Protein AF-W2CGZ2-F1 (afdb_monomer_lite)

Organism: NCBI:txid1410950

InterPro domains:
  IPR002649 tRNA (guanine-N1-)-methyltransferase TrmD [PTHR46417] (1-80)
  IPR016009 tRNA methyltransferase TRMD/TRM10-type domain [PF01746] (1-73)
  IPR029026 tRNA (guanine-N1-)-methyltransferase, N-terminal [G3DSA:3.40.1280.10] (1-79)
  IPR029028 Alpha/beta knot methyltransferases [SSF75217] (1-76)

Secondary structure (DSSP, 8-state):
-EES-THHHHHHHTSHHHHHHHHTTS-----EEGGGS---TT---EEPPTTS-SS-EE-HHHHHHHHHHHHHHS--S---

Radius of gyration: 15.6 Å; chains: 1; bounding box: 38×23×38 Å

pLDDT: mean 96.55, std 1.68, range [89.25, 98.5]

Sequence (80 aa):
IITVVPEMLDGFLNTSILARAQKKGLVEIHVHNLRDYTTDKHRRVDDYPYGGFAGMVMQCQPIDDCIAALKAERNYDEII

Structure (mmCIF, N/CA/C/O backbone):
data_AF-W2CGZ2-F1
#
_entry.id   AF-W2CGZ2-F1
#
loop_
_atom_site.group_PDB
_atom_site.id
_atom_site.type_symbol
_atom_site.label_atom_id
_atom_site.label_alt_id
_atom_site.label_comp_id
_atom_site.label_asym_id
_atom_site.label_entity_id
_atom_site.label_seq_id
_atom_site.pdbx_PDB_ins_code
_atom_site.Cartn_x
_atom_site.Cartn_y
_atom_site.Cartn_z
_atom_site.o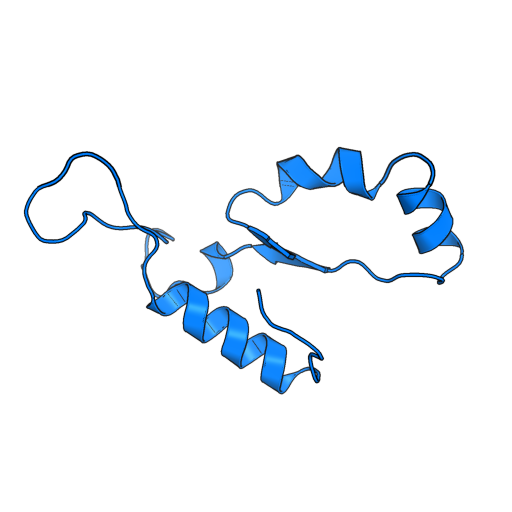ccupancy
_atom_site.B_iso_or_equiv
_atom_site.auth_seq_id
_atom_site.auth_comp_id
_atom_site.auth_asym_id
_atom_site.auth_atom_id
_atom_site.pdbx_PDB_model_num
ATOM 1 N N . ILE A 1 1 ? -5.688 0.114 3.520 1.00 96.38 1 ILE A N 1
ATOM 2 C CA . ILE A 1 1 ? -4.375 0.804 3.575 1.00 96.38 1 ILE A CA 1
ATOM 3 C C . ILE A 1 1 ? -3.363 -0.065 2.851 1.00 96.38 1 ILE A C 1
ATOM 5 O O . ILE A 1 1 ? -3.252 -1.231 3.206 1.00 96.38 1 ILE A O 1
ATOM 9 N N . ILE A 1 2 ? -2.660 0.467 1.853 1.00 97.50 2 ILE A N 1
ATOM 10 C CA . ILE A 1 2 ? -1.578 -0.241 1.154 1.00 97.50 2 ILE A CA 1
ATOM 11 C C . ILE A 1 2 ? -0.248 0.300 1.687 1.00 97.50 2 ILE A C 1
ATOM 13 O O . ILE A 1 2 ? -0.066 1.511 1.774 1.00 97.50 2 ILE A O 1
ATOM 17 N N . THR A 1 3 ? 0.665 -0.578 2.097 1.00 97.38 3 THR A N 1
ATOM 18 C CA . THR A 1 3 ? 1.976 -0.192 2.644 1.00 97.38 3 THR A CA 1
ATOM 19 C C . THR A 1 3 ? 3.024 -1.264 2.369 1.00 97.38 3 THR A C 1
ATOM 21 O O . THR A 1 3 ? 2.696 -2.425 2.142 1.00 97.38 3 THR A O 1
ATOM 24 N N . VAL A 1 4 ? 4.300 -0.886 2.415 1.00 97.31 4 VAL A N 1
ATOM 25 C CA . VAL A 1 4 ? 5.436 -1.819 2.335 1.00 97.31 4 VAL A CA 1
ATOM 26 C C . VAL A 1 4 ? 5.947 -2.258 3.714 1.00 97.31 4 VAL A C 1
ATOM 28 O O . VAL A 1 4 ? 6.800 -3.145 3.779 1.00 97.31 4 VAL A O 1
ATOM 31 N N . VAL A 1 5 ? 5.437 -1.645 4.795 1.00 95.94 5 VAL A N 1
ATOM 32 C CA . VAL A 1 5 ? 5.765 -1.964 6.199 1.00 95.94 5 VAL A CA 1
ATOM 33 C C . VAL A 1 5 ? 4.485 -2.007 7.055 1.00 95.94 5 VAL A C 1
ATOM 35 O O . VAL A 1 5 ? 4.160 -1.030 7.738 1.00 95.94 5 VAL A O 1
ATOM 38 N N . PRO A 1 6 ? 3.701 -3.098 6.999 1.00 96.06 6 PRO A N 1
ATOM 39 C CA . PRO A 1 6 ? 2.462 -3.234 7.772 1.00 96.06 6 PRO A CA 1
ATOM 40 C C . PRO A 1 6 ? 2.653 -3.090 9.287 1.00 96.06 6 PRO A C 1
ATOM 42 O O . PRO A 1 6 ? 1.819 -2.496 9.968 1.00 96.06 6 PRO A O 1
ATOM 45 N N . GLU A 1 7 ? 3.771 -3.586 9.813 1.00 95.75 7 GLU A N 1
ATOM 46 C CA . GLU A 1 7 ? 4.054 -3.679 11.247 1.00 95.75 7 GLU A CA 1
ATOM 47 C C . GLU A 1 7 ? 4.155 -2.299 11.908 1.00 95.75 7 GLU A C 1
ATOM 49 O O . GLU A 1 7 ? 3.848 -2.148 13.089 1.00 95.75 7 GLU A O 1
ATOM 54 N N . MET A 1 8 ? 4.521 -1.264 11.144 1.00 95.69 8 MET A N 1
ATOM 55 C CA . MET A 1 8 ? 4.558 0.113 11.645 1.00 95.69 8 MET A CA 1
ATOM 56 C C . MET A 1 8 ? 3.174 0.657 12.010 1.00 95.69 8 MET A C 1
ATOM 58 O O . MET A 1 8 ? 3.081 1.588 12.808 1.00 95.69 8 MET A O 1
ATOM 62 N N . LEU A 1 9 ? 2.103 0.106 11.434 1.00 95.94 9 LEU A N 1
ATOM 63 C CA . LEU A 1 9 ? 0.737 0.577 11.656 1.00 95.94 9 LEU A CA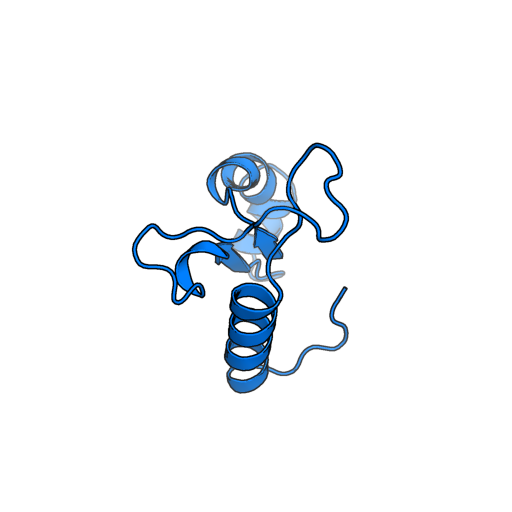 1
ATOM 64 C C . LEU A 1 9 ? 0.041 -0.145 12.811 1.00 95.94 9 LEU A C 1
ATOM 66 O O . LEU A 1 9 ? -0.906 0.402 13.372 1.00 95.94 9 LEU A O 1
ATOM 70 N N . ASP A 1 10 ? 0.517 -1.330 13.197 1.00 92.81 10 ASP A N 1
ATOM 71 C CA . ASP A 1 10 ? -0.151 -2.203 14.166 1.00 92.81 10 ASP A CA 1
ATOM 72 C C . ASP A 1 10 ? -0.438 -1.484 15.494 1.00 92.81 10 ASP A C 1
ATOM 74 O O . ASP A 1 10 ? -1.584 -1.396 15.941 1.00 92.81 10 ASP A O 1
ATOM 78 N N . GLY A 1 11 ? 0.582 -0.839 16.068 1.00 94.00 11 GLY A N 1
ATOM 79 C CA . GLY A 1 11 ? 0.441 -0.090 17.318 1.00 94.00 11 GLY A CA 1
ATOM 80 C C . GLY A 1 11 ? -0.558 1.070 17.230 1.00 94.00 11 GLY A C 1
ATOM 81 O O . GLY A 1 11 ? -1.332 1.287 18.164 1.00 94.00 11 GLY A O 1
ATOM 82 N N . PHE A 1 12 ? -0.588 1.800 16.111 1.00 94.38 12 PHE A N 1
ATOM 83 C CA . PHE A 1 12 ? -1.515 2.921 15.926 1.00 94.38 12 PHE A CA 1
ATOM 84 C C . PHE A 1 12 ? -2.958 2.439 15.770 1.00 94.38 12 PHE A C 1
ATOM 86 O O . PHE A 1 12 ? -3.855 2.964 16.432 1.00 94.38 12 PHE A O 1
ATOM 93 N N . LEU A 1 13 ? -3.180 1.424 14.934 1.00 96.75 13 LEU A N 1
ATOM 94 C CA . LEU A 1 13 ? -4.513 0.898 14.636 1.00 96.75 13 LEU A CA 1
ATOM 95 C C . LEU A 1 13 ? -5.131 0.177 15.841 1.00 96.75 13 LEU A C 1
ATOM 97 O O . LEU A 1 13 ? -6.342 0.250 16.060 1.00 96.75 13 LEU A O 1
ATOM 101 N N . ASN A 1 14 ? -4.299 -0.449 16.674 1.00 95.75 14 ASN A N 1
ATOM 102 C CA . ASN A 1 14 ? -4.739 -1.265 17.802 1.00 95.75 14 ASN A CA 1
ATOM 103 C C . ASN A 1 14 ? -4.658 -0.567 19.166 1.00 95.75 14 ASN A C 1
ATOM 105 O O . ASN A 1 14 ? -4.787 -1.220 20.204 1.00 95.75 14 ASN A O 1
ATOM 109 N N . THR A 1 15 ? -4.586 0.771 19.189 1.00 97.38 15 THR A N 1
ATOM 110 C CA . THR A 1 15 ? -4.579 1.562 20.432 1.00 97.38 15 THR A CA 1
ATOM 111 C C . THR A 1 15 ? -5.758 2.540 20.543 1.00 97.38 15 THR A C 1
ATOM 113 O O . THR A 1 15 ? -6.297 3.049 19.561 1.00 97.38 15 THR A O 1
ATOM 116 N N . SER A 1 16 ? -6.167 2.831 21.785 1.00 97.31 16 SER A N 1
ATOM 117 C CA . SER A 1 16 ? -7.120 3.892 22.150 1.00 97.31 16 SER A CA 1
ATOM 118 C C . SER A 1 16 ? -8.445 3.858 21.361 1.00 97.31 16 SER A C 1
ATOM 120 O O . SER A 1 16 ? -9.193 2.883 21.451 1.00 97.31 16 SER A O 1
ATOM 122 N N . ILE A 1 17 ? -8.792 4.943 20.659 1.00 97.50 17 ILE A N 1
ATOM 123 C CA . ILE A 1 17 ? -10.081 5.134 19.987 1.00 97.50 17 ILE A CA 1
ATOM 124 C C . ILE A 1 17 ? -10.261 4.118 18.856 1.00 97.50 17 ILE A C 1
ATOM 126 O O . ILE A 1 17 ? -11.329 3.512 18.779 1.00 97.50 17 ILE A O 1
ATOM 130 N N . LEU A 1 18 ? -9.225 3.881 18.044 1.00 97.25 18 LEU A N 1
ATOM 131 C CA . LEU A 1 18 ? -9.289 2.948 16.914 1.00 97.25 18 LEU A CA 1
ATOM 132 C C . LEU A 1 18 ? -9.535 1.516 17.397 1.00 97.25 18 LEU A C 1
ATOM 134 O O . LEU A 1 18 ? -10.480 0.869 16.947 1.00 97.25 18 LEU A O 1
ATOM 138 N N . ALA A 1 19 ? -8.801 1.064 18.417 1.00 97.00 19 ALA A N 1
ATOM 139 C CA . ALA A 1 19 ? -9.028 -0.246 19.028 1.00 97.00 19 ALA A CA 1
ATOM 140 C C . ALA A 1 19 ? -10.455 -0.417 19.564 1.00 97.00 19 ALA A C 1
ATOM 142 O O . ALA A 1 19 ? -11.072 -1.469 19.395 1.00 97.00 19 ALA A O 1
ATOM 143 N N . ARG A 1 20 ? -11.000 0.610 20.230 1.00 98.00 20 ARG A N 1
ATOM 144 C CA . ARG A 1 20 ? -12.375 0.562 20.750 1.00 98.00 20 ARG A CA 1
ATOM 145 C C . ARG A 1 20 ? -13.412 0.548 19.629 1.00 98.00 20 ARG A C 1
ATOM 147 O O . ARG A 1 20 ? -14.416 -0.138 19.781 1.00 98.00 20 ARG A O 1
ATOM 154 N N . ALA A 1 21 ? -13.193 1.290 18.546 1.00 98.25 21 ALA A N 1
ATOM 155 C CA . ALA A 1 21 ? -14.099 1.323 17.402 1.00 98.25 21 ALA A CA 1
ATOM 156 C C . ALA A 1 21 ? -14.141 -0.033 16.682 1.00 98.25 21 ALA A C 1
ATOM 158 O O . ALA A 1 21 ? -15.232 -0.556 16.457 1.00 98.25 21 ALA A O 1
ATOM 159 N N . GLN A 1 22 ? -12.975 -0.642 16.439 1.00 97.50 22 GLN A N 1
ATOM 160 C CA . GLN A 1 22 ? -12.867 -1.988 15.865 1.00 97.50 22 GLN A CA 1
ATOM 161 C C . GLN A 1 22 ? -13.547 -3.039 16.758 1.00 97.50 22 GLN A C 1
ATOM 163 O O . GLN A 1 22 ? -14.393 -3.792 16.290 1.00 97.50 22 GLN A O 1
ATOM 168 N N . LYS A 1 23 ? -13.282 -3.037 18.078 1.00 97.06 23 LYS A N 1
ATOM 169 C CA . LYS A 1 23 ? -13.930 -3.960 19.039 1.00 97.06 23 LYS A CA 1
ATOM 170 C C . LYS A 1 23 ? -15.453 -3.827 19.092 1.00 97.06 23 LYS A C 1
ATOM 172 O O . LYS A 1 23 ? -16.136 -4.784 19.438 1.00 97.06 23 LYS A O 1
ATOM 177 N N . LYS A 1 24 ? -15.979 -2.637 18.799 1.00 98.19 24 LYS A N 1
ATOM 178 C CA . LYS A 1 24 ? -17.421 -2.371 18.723 1.00 98.19 24 LYS A CA 1
ATOM 179 C C . LYS A 1 24 ? -18.014 -2.654 17.336 1.00 98.19 24 LYS A C 1
ATOM 181 O O . LYS A 1 24 ? -19.208 -2.445 17.167 1.00 98.19 24 LYS A O 1
ATOM 186 N N . GLY A 1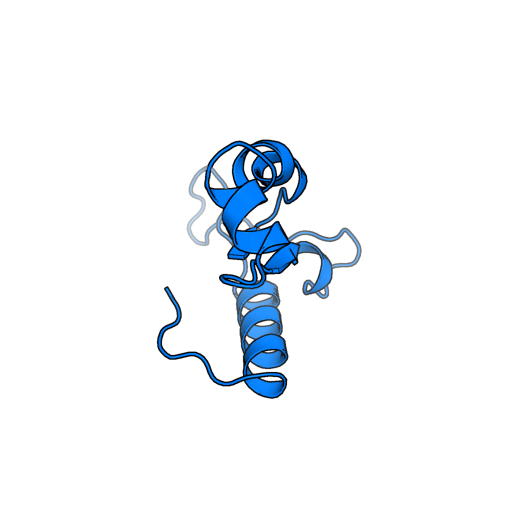 25 ? -17.208 -3.081 16.360 1.00 97.62 25 GLY A N 1
ATOM 187 C CA . GLY A 1 25 ? -17.651 -3.321 14.985 1.00 97.62 25 GLY A CA 1
ATOM 188 C C . GLY A 1 25 ? -18.080 -2.055 14.239 1.00 97.62 25 GLY A C 1
ATOM 189 O O . GLY A 1 25 ? -18.848 -2.142 13.291 1.00 97.62 25 GLY A O 1
ATOM 190 N N . LEU A 1 26 ? -17.631 -0.873 14.681 1.00 98.12 26 LEU A N 1
ATOM 191 C CA . LEU A 1 26 ? -18.001 0.409 14.063 1.00 98.12 26 LEU A CA 1
ATOM 192 C C . LEU A 1 26 ? -17.138 0.751 12.845 1.00 98.12 26 LEU A C 1
ATOM 194 O O . LEU A 1 26 ? -17.505 1.611 12.053 1.00 98.12 26 LEU A O 1
ATOM 198 N N . VAL A 1 27 ? -15.968 0.125 12.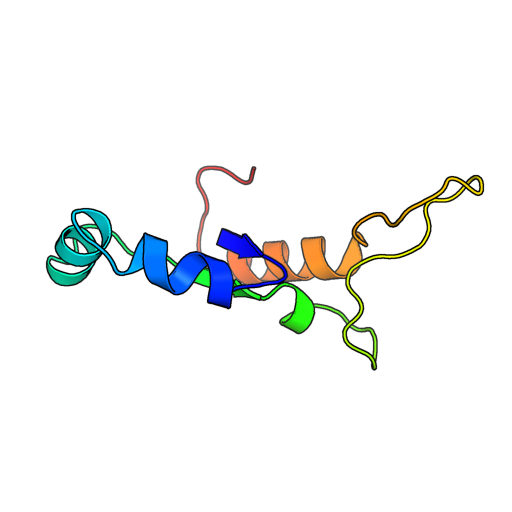739 1.00 96.75 27 VAL A N 1
ATOM 199 C CA . VAL A 1 27 ? -15.029 0.310 11.637 1.00 96.75 27 VAL A CA 1
ATOM 200 C C . VAL A 1 27 ? -14.267 -0.986 11.411 1.00 96.75 27 VAL A C 1
ATOM 202 O O . VAL A 1 27 ? -13.971 -1.710 12.364 1.00 96.75 27 VAL A O 1
ATOM 205 N N . GLU A 1 28 ? -13.917 -1.237 10.157 1.00 95.06 28 GLU A N 1
ATOM 206 C CA . GLU A 1 28 ? -13.019 -2.305 9.747 1.00 95.06 28 GLU A CA 1
ATOM 207 C C . GLU A 1 28 ? -11.819 -1.680 9.032 1.00 95.06 28 GLU A C 1
ATOM 209 O O . GLU A 1 28 ? -11.984 -0.861 8.126 1.00 95.06 28 GLU A O 1
ATOM 214 N N . ILE A 1 29 ? -10.606 -2.018 9.469 1.00 95.62 29 ILE A N 1
ATOM 215 C CA . ILE A 1 29 ? -9.374 -1.458 8.912 1.00 95.62 29 ILE A CA 1
ATOM 216 C C . ILE A 1 29 ? -8.553 -2.597 8.327 1.00 95.62 29 ILE A C 1
ATOM 218 O O . ILE A 1 29 ? -8.067 -3.463 9.047 1.00 95.62 29 ILE A O 1
ATOM 222 N N . HIS A 1 30 ? -8.367 -2.561 7.010 1.00 95.56 30 HIS A N 1
ATOM 223 C CA . HIS A 1 30 ? -7.563 -3.540 6.286 1.00 95.56 30 HIS A CA 1
ATOM 224 C C . HIS A 1 30 ? -6.197 -2.959 5.936 1.00 95.56 30 HIS A C 1
ATOM 226 O O . HIS A 1 30 ? -6.110 -1.873 5.348 1.00 95.56 30 HIS A O 1
ATOM 232 N N . VAL A 1 31 ? -5.132 -3.683 6.276 1.00 97.06 31 VAL A N 1
ATOM 233 C CA . VAL A 1 31 ? -3.754 -3.344 5.904 1.00 97.06 31 VAL A CA 1
ATOM 234 C C . VAL A 1 31 ? -3.250 -4.391 4.920 1.00 97.06 31 VAL A C 1
ATOM 236 O O . VAL A 1 31 ? -3.256 -5.581 5.215 1.00 97.06 31 VAL A O 1
ATOM 239 N N . HIS A 1 32 ? -2.814 -3.938 3.750 1.00 97.12 32 HIS A N 1
ATOM 240 C CA . HIS A 1 32 ? -2.330 -4.775 2.661 1.00 97.12 32 HIS A CA 1
ATOM 241 C C . HIS A 1 32 ? -0.837 -4.523 2.468 1.00 97.12 32 HIS A C 1
ATOM 243 O O . HIS A 1 32 ? -0.418 -3.377 2.272 1.00 97.12 32 HIS A O 1
ATOM 249 N N . ASN A 1 33 ? -0.039 -5.589 2.528 1.00 97.88 33 ASN A N 1
ATOM 250 C CA . ASN A 1 33 ? 1.383 -5.511 2.232 1.00 97.88 33 ASN A CA 1
ATOM 251 C C . ASN A 1 33 ? 1.584 -5.518 0.715 1.00 97.88 33 ASN A C 1
ATOM 253 O O . ASN A 1 33 ? 1.310 -6.512 0.048 1.00 97.88 33 ASN A O 1
ATOM 257 N N . LEU A 1 34 ? 2.103 -4.426 0.162 1.00 98.12 34 LEU A N 1
ATOM 258 C CA . LEU A 1 34 ? 2.317 -4.294 -1.279 1.00 98.12 34 LEU A CA 1
ATOM 259 C C . LEU A 1 34 ? 3.295 -5.348 -1.832 1.00 98.12 34 LEU A C 1
ATOM 261 O O . LEU A 1 34 ? 3.223 -5.719 -3.000 1.00 98.12 34 LEU A O 1
ATOM 265 N N . ARG A 1 35 ? 4.180 -5.884 -0.980 1.00 97.81 35 ARG A N 1
ATOM 266 C CA . ARG A 1 35 ? 5.125 -6.956 -1.339 1.00 97.81 35 ARG A CA 1
ATOM 267 C C . ARG A 1 35 ? 4.451 -8.291 -1.661 1.00 97.81 35 ARG A C 1
ATOM 269 O O . ARG A 1 35 ? 5.115 -9.177 -2.192 1.00 97.81 35 ARG A O 1
ATOM 276 N N . ASP A 1 36 ? 3.170 -8.450 -1.340 1.00 97.81 36 ASP A N 1
ATOM 277 C CA . ASP A 1 36 ? 2.401 -9.641 -1.704 1.00 97.81 36 ASP A CA 1
ATOM 278 C C . ASP A 1 36 ? 1.884 -9.590 -3.151 1.00 97.81 36 ASP A C 1
ATOM 280 O O . ASP A 1 36 ? 1.497 -10.624 -3.686 1.00 97.81 36 ASP A O 1
ATOM 284 N N . TYR A 1 37 ? 1.944 -8.421 -3.800 1.00 98.06 37 TYR A N 1
ATOM 285 C CA . TYR A 1 37 ? 1.394 -8.179 -5.140 1.00 98.06 37 TYR A CA 1
ATOM 286 C C . TYR A 1 37 ? 2.465 -7.983 -6.218 1.00 98.06 37 TYR A C 1
ATOM 288 O O . TYR A 1 37 ?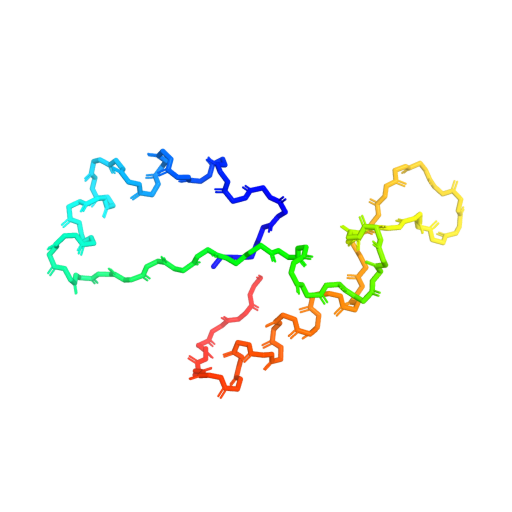 2.139 -7.736 -7.372 1.00 98.06 37 TYR A O 1
ATOM 296 N N . THR A 1 38 ? 3.750 -8.075 -5.878 1.00 97.81 38 THR A N 1
ATOM 297 C CA . THR A 1 38 ? 4.825 -7.978 -6.875 1.00 97.81 38 THR A CA 1
ATOM 298 C C . THR A 1 38 ? 5.100 -9.322 -7.536 1.00 97.81 38 THR A C 1
ATOM 300 O O . THR A 1 38 ? 5.154 -10.357 -6.870 1.00 97.81 38 THR A O 1
ATOM 303 N N . THR A 1 39 ? 5.336 -9.307 -8.848 1.00 96.94 39 THR A N 1
ATOM 304 C CA . THR A 1 39 ? 5.811 -10.489 -9.584 1.00 96.94 39 THR A CA 1
ATOM 305 C C . THR A 1 39 ? 7.325 -10.697 -9.473 1.00 96.94 39 THR A C 1
ATOM 307 O O . THR A 1 39 ? 7.855 -11.693 -9.969 1.00 96.94 39 THR A O 1
ATOM 310 N N . ASP A 1 40 ? 8.052 -9.765 -8.850 1.00 96.88 40 ASP A N 1
ATOM 311 C CA . ASP A 1 40 ? 9.495 -9.879 -8.661 1.00 96.88 40 ASP A CA 1
ATOM 312 C C . ASP A 1 40 ? 9.842 -10.982 -7.647 1.00 96.88 40 ASP A C 1
ATOM 314 O O . ASP A 1 40 ? 9.374 -11.000 -6.506 1.00 96.88 40 ASP A O 1
ATOM 318 N N . LYS A 1 41 ? 10.748 -11.884 -8.040 1.00 95.81 41 LYS A N 1
ATOM 319 C CA . LYS A 1 41 ? 11.163 -13.039 -7.223 1.00 95.81 41 LYS A CA 1
ATOM 320 C C . LYS A 1 41 ? 11.808 -12.664 -5.883 1.00 95.81 41 LYS A C 1
ATOM 322 O O . LYS A 1 41 ? 11.877 -13.498 -4.984 1.00 95.81 41 LYS A O 1
ATOM 327 N N . HIS A 1 42 ? 12.319 -11.441 -5.752 1.00 96.00 42 HIS A N 1
ATOM 328 C CA . HIS A 1 42 ? 12.919 -10.912 -4.528 1.00 96.00 42 HIS A CA 1
ATOM 329 C C . HIS A 1 42 ? 11.966 -9.991 -3.757 1.00 96.00 42 HIS A C 1
ATOM 331 O O . HIS A 1 42 ? 12.382 -9.361 -2.784 1.00 96.00 42 HIS A O 1
ATOM 337 N N . ARG A 1 43 ? 10.692 -9.925 -4.161 1.00 95.88 43 ARG A N 1
ATOM 338 C CA . ARG A 1 43 ? 9.647 -9.094 -3.558 1.00 95.88 43 ARG A CA 1
ATOM 339 C C . ARG A 1 43 ? 9.991 -7.600 -3.547 1.00 95.88 43 ARG A C 1
ATOM 341 O O . ARG A 1 43 ? 9.698 -6.891 -2.573 1.00 95.88 43 ARG A O 1
ATOM 348 N N . ARG A 1 44 ? 10.645 -7.129 -4.614 1.00 97.25 44 ARG A N 1
ATOM 349 C CA . ARG A 1 44 ? 10.877 -5.699 -4.862 1.00 97.25 44 ARG A CA 1
ATOM 350 C C . ARG A 1 44 ? 9.590 -5.028 -5.325 1.00 97.25 44 ARG A C 1
ATOM 352 O O . ARG A 1 44 ? 8.796 -5.627 -6.040 1.00 97.25 44 ARG A O 1
ATOM 359 N N . VAL A 1 45 ? 9.386 -3.799 -4.873 1.00 98.00 45 VAL A N 1
ATOM 360 C CA . VAL A 1 45 ? 8.178 -2.999 -5.149 1.00 98.00 45 VAL A CA 1
ATOM 361 C C . VAL A 1 45 ? 8.524 -1.610 -5.682 1.00 98.00 45 VAL A C 1
ATOM 363 O O . VAL A 1 45 ? 7.641 -0.818 -5.988 1.00 98.00 45 VAL A O 1
ATOM 366 N N . ASP A 1 46 ? 9.813 -1.320 -5.785 1.00 97.38 46 ASP A N 1
ATOM 367 C CA . ASP A 1 46 ? 10.413 -0.074 -6.211 1.00 97.38 46 ASP A CA 1
ATOM 368 C C . ASP A 1 46 ? 11.563 -0.361 -7.184 1.00 97.38 46 ASP A C 1
ATOM 370 O O . ASP A 1 46 ? 12.141 -1.452 -7.197 1.00 97.38 46 ASP A O 1
ATOM 374 N N . ASP A 1 47 ? 11.874 0.618 -8.025 1.00 95.88 47 ASP A N 1
ATOM 375 C CA . ASP A 1 47 ? 12.986 0.564 -8.969 1.00 95.88 47 ASP A CA 1
ATOM 376 C C . ASP A 1 47 ? 13.624 1.943 -9.145 1.00 95.88 47 ASP A C 1
ATOM 378 O O . ASP A 1 47 ? 13.088 2.966 -8.705 1.00 95.88 47 ASP A O 1
ATOM 382 N N . TYR A 1 48 ? 14.768 1.979 -9.815 1.00 96.19 48 TYR A N 1
ATOM 383 C CA . TYR A 1 48 ? 15.415 3.224 -10.181 1.00 96.19 48 TYR A CA 1
ATOM 384 C C . TYR A 1 48 ? 14.521 4.055 -11.111 1.00 96.19 48 TYR A C 1
ATOM 386 O O . TYR A 1 48 ? 13.991 3.531 -12.097 1.00 96.19 48 TYR A O 1
ATOM 394 N N . PRO A 1 49 ? 14.387 5.369 -10.863 1.00 96.19 49 PRO A N 1
ATOM 395 C CA . PRO A 1 49 ? 13.726 6.249 -11.810 1.00 96.19 49 PRO A CA 1
ATOM 396 C C . PRO A 1 49 ? 14.509 6.304 -13.126 1.00 96.19 49 PRO A C 1
ATOM 398 O O . PRO A 1 49 ? 15.740 6.417 -13.147 1.00 96.19 49 PRO A O 1
ATOM 401 N N . TYR A 1 50 ? 13.788 6.312 -14.246 1.00 93.88 50 TYR A N 1
ATOM 402 C CA . TYR A 1 50 ? 14.391 6.642 -15.534 1.00 93.88 50 TYR A CA 1
ATOM 403 C C . TYR A 1 50 ? 15.013 8.049 -15.496 1.00 93.88 50 TYR A C 1
ATOM 405 O O . TYR A 1 50 ? 14.507 8.954 -14.835 1.00 93.88 50 TYR A O 1
ATOM 413 N N . GLY A 1 51 ? 16.122 8.240 -16.215 1.00 94.75 51 GLY A N 1
ATOM 414 C CA . GLY A 1 51 ? 16.854 9.514 -16.242 1.00 94.75 51 GLY A CA 1
ATOM 415 C C . GLY A 1 51 ? 18.007 9.622 -15.237 1.00 94.75 51 GLY A C 1
ATOM 416 O O . GLY A 1 51 ? 18.689 10.641 -15.226 1.00 94.75 51 GLY A O 1
ATOM 417 N N . GLY A 1 52 ? 18.277 8.574 -14.448 1.00 90.00 52 GLY A N 1
ATOM 418 C CA . GLY A 1 52 ? 19.498 8.475 -13.635 1.00 90.00 52 GLY A CA 1
ATOM 419 C C . GLY A 1 52 ? 19.491 9.327 -12.364 1.00 90.00 52 GLY A C 1
ATOM 420 O O . GLY A 1 52 ? 20.551 9.705 -11.868 1.00 90.00 52 GLY A O 1
ATOM 421 N N . PHE A 1 53 ? 18.310 9.647 -11.840 1.00 93.12 53 PHE A N 1
ATOM 422 C CA . PHE A 1 53 ? 18.178 10.359 -10.573 1.00 93.12 53 PHE A CA 1
ATOM 423 C C . PHE A 1 53 ? 18.495 9.449 -9.382 1.00 93.12 53 PHE A C 1
ATOM 425 O O . PHE A 1 53 ? 18.357 8.228 -9.448 1.00 93.12 53 PHE A O 1
ATOM 432 N N . ALA A 1 54 ? 18.919 10.058 -8.277 1.00 95.31 54 ALA A N 1
ATOM 433 C CA . ALA A 1 54 ? 19.135 9.337 -7.032 1.00 95.31 54 ALA A CA 1
ATOM 434 C C . ALA A 1 54 ? 17.800 8.914 -6.398 1.00 95.31 54 ALA A C 1
ATOM 436 O O . ALA A 1 54 ? 16.814 9.649 -6.455 1.00 95.31 54 ALA A O 1
ATOM 437 N N . GLY A 1 55 ? 17.808 7.762 -5.729 1.00 95.50 55 GLY A N 1
ATOM 438 C CA . GLY A 1 55 ? 16.642 7.206 -5.046 1.00 95.50 55 GLY A CA 1
ATOM 439 C C . GLY A 1 55 ? 15.906 6.153 -5.870 1.00 95.50 55 GLY A C 1
ATOM 440 O O . GLY A 1 55 ? 16.409 5.674 -6.884 1.00 95.50 55 GLY A O 1
ATOM 441 N N . MET A 1 56 ? 14.725 5.784 -5.382 1.00 96.62 56 MET A N 1
ATOM 442 C CA . MET A 1 56 ? 13.866 4.742 -5.940 1.00 96.62 56 MET A CA 1
ATOM 443 C C . MET A 1 56 ? 12.445 5.289 -6.088 1.00 96.62 56 MET A C 1
ATOM 445 O O . MET A 1 56 ? 12.033 6.179 -5.340 1.00 96.62 56 MET A O 1
ATOM 449 N N . VAL A 1 57 ? 11.695 4.749 -7.040 1.00 96.62 57 VAL A N 1
ATOM 450 C CA . VAL A 1 57 ? 10.281 5.047 -7.275 1.00 96.62 57 VAL A CA 1
ATOM 451 C C . VAL A 1 57 ? 9.502 3.742 -7.233 1.00 96.62 57 VAL A C 1
ATOM 453 O O . VAL A 1 57 ? 9.970 2.718 -7.723 1.00 96.62 57 VAL A O 1
ATOM 456 N N . MET A 1 58 ? 8.306 3.778 -6.651 1.00 97.44 58 MET A N 1
ATOM 457 C CA . MET A 1 58 ? 7.428 2.613 -6.614 1.00 97.44 58 MET A CA 1
ATOM 458 C C . MET A 1 58 ? 7.093 2.137 -8.032 1.00 97.44 58 MET A C 1
ATOM 460 O O . MET A 1 58 ? 6.739 2.936 -8.899 1.00 97.44 58 MET A O 1
ATOM 464 N N . GLN A 1 59 ? 7.187 0.831 -8.262 1.00 97.06 59 GLN A N 1
ATOM 465 C CA . GLN A 1 59 ? 6.806 0.219 -9.529 1.00 97.06 59 GLN A CA 1
ATOM 466 C C . GLN A 1 59 ? 5.281 0.248 -9.696 1.00 97.06 59 GLN A C 1
ATOM 468 O O . GLN A 1 59 ? 4.539 0.019 -8.740 1.00 97.06 59 GLN A O 1
ATOM 473 N N . CYS A 1 60 ? 4.804 0.465 -10.926 1.00 97.44 60 CYS A N 1
ATOM 474 C CA . CYS A 1 60 ? 3.366 0.458 -11.216 1.00 97.44 60 CYS A CA 1
ATOM 475 C C . CYS A 1 60 ? 2.736 -0.928 -11.028 1.00 97.44 60 CYS A C 1
ATOM 477 O O . CYS A 1 60 ? 1.626 -1.013 -10.520 1.00 97.44 60 CYS A O 1
ATOM 479 N N . GLN A 1 61 ? 3.444 -2.000 -11.407 1.00 98.00 61 GLN A N 1
ATOM 480 C CA . GLN A 1 61 ? 2.917 -3.372 -11.407 1.00 98.00 61 GLN A CA 1
ATOM 481 C C . GLN A 1 61 ? 2.300 -3.796 -10.061 1.00 98.00 61 GLN A C 1
ATOM 483 O O . GLN A 1 61 ? 1.113 -4.109 -10.049 1.00 98.00 61 GLN A O 1
ATOM 488 N N . PRO A 1 62 ? 3.019 -3.772 -8.920 1.00 98.19 62 PRO A N 1
ATOM 489 C CA . PRO A 1 62 ? 2.428 -4.228 -7.664 1.00 98.19 62 PRO A CA 1
ATOM 490 C C . PRO A 1 62 ? 1.293 -3.321 -7.180 1.00 98.19 62 PRO A C 1
ATOM 492 O O . PRO A 1 62 ? 0.394 -3.789 -6.484 1.00 98.19 62 PRO A O 1
ATOM 495 N N . ILE A 1 63 ? 1.325 -2.028 -7.525 1.00 98.12 63 ILE A N 1
ATOM 496 C CA . ILE A 1 63 ? 0.264 -1.078 -7.169 1.00 98.12 63 ILE A CA 1
ATOM 497 C C . ILE A 1 63 ? -1.015 -1.407 -7.941 1.00 98.12 63 ILE A C 1
ATOM 499 O O . ILE A 1 63 ? -2.075 -1.519 -7.326 1.00 98.12 63 ILE A O 1
ATOM 503 N N . ASP A 1 64 ? -0.911 -1.581 -9.260 1.00 98.25 64 ASP A N 1
ATOM 504 C CA . ASP A 1 64 ? -2.049 -1.887 -10.127 1.00 98.25 64 ASP A CA 1
ATOM 505 C C . ASP A 1 64 ? -2.668 -3.242 -9.767 1.00 98.25 64 ASP A C 1
ATOM 507 O O . ASP A 1 64 ? -3.870 -3.313 -9.522 1.00 98.25 64 ASP A O 1
ATOM 511 N N . ASP A 1 65 ? -1.848 -4.282 -9.589 1.00 98.50 65 ASP A N 1
ATOM 512 C CA . ASP A 1 65 ? -2.321 -5.617 -9.207 1.00 98.50 65 ASP A CA 1
ATOM 513 C C . ASP A 1 65 ? -3.009 -5.614 -7.834 1.00 98.50 65 ASP A C 1
ATOM 515 O O . ASP A 1 65 ? -4.054 -6.246 -7.656 1.00 98.50 65 ASP A O 1
ATOM 519 N N . CYS A 1 66 ? -2.472 -4.864 -6.864 1.00 98.25 66 CYS A N 1
ATOM 520 C CA . CYS A 1 66 ? -3.097 -4.706 -5.553 1.00 98.25 66 CYS A CA 1
ATOM 521 C C . CYS A 1 66 ? -4.459 -4.017 -5.660 1.00 98.25 66 CYS A C 1
ATOM 523 O O . CYS A 1 66 ? -5.455 -4.519 -5.138 1.00 98.25 66 CYS A O 1
ATOM 525 N N . ILE A 1 67 ? -4.529 -2.888 -6.368 1.00 98.06 67 ILE A N 1
ATOM 526 C CA . ILE A 1 67 ? -5.778 -2.145 -6.547 1.00 98.06 67 ILE A CA 1
ATOM 527 C C . ILE A 1 67 ? -6.803 -2.985 -7.316 1.00 98.06 67 ILE A C 1
ATOM 529 O O . ILE A 1 67 ? -7.969 -3.024 -6.925 1.00 98.06 67 ILE A O 1
ATOM 533 N N . ALA A 1 68 ? -6.393 -3.675 -8.380 1.00 98.00 68 ALA A N 1
ATOM 534 C CA . ALA A 1 68 ? -7.267 -4.519 -9.184 1.00 98.00 68 ALA A CA 1
ATOM 535 C C . ALA A 1 68 ? -7.853 -5.677 -8.364 1.00 98.00 68 ALA A C 1
ATOM 537 O O . ALA A 1 68 ? -9.069 -5.878 -8.390 1.00 98.00 68 ALA A O 1
ATOM 538 N N . ALA A 1 69 ? -7.021 -6.384 -7.592 1.00 98.19 69 ALA A N 1
ATOM 539 C CA . ALA A 1 69 ? -7.469 -7.455 -6.704 1.00 98.19 69 ALA A CA 1
ATOM 540 C C . ALA A 1 69 ? -8.488 -6.938 -5.677 1.00 98.19 69 ALA A C 1
ATOM 542 O O . ALA A 1 69 ? -9.584 -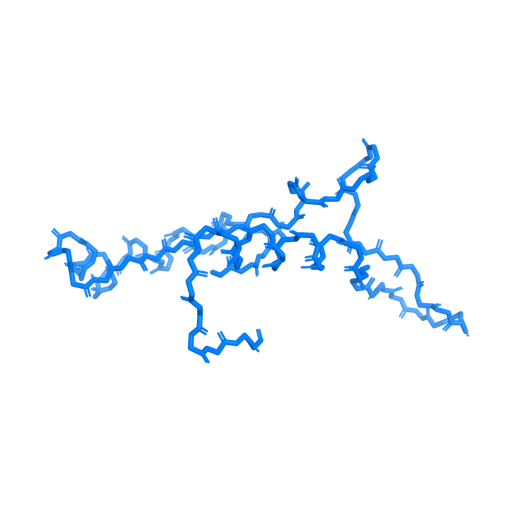7.480 -5.548 1.00 98.19 69 ALA A O 1
ATOM 543 N N . LEU A 1 70 ? -8.175 -5.822 -5.018 1.00 97.50 70 LEU A N 1
ATOM 544 C CA . LEU A 1 70 ? -9.050 -5.223 -4.018 1.00 97.50 70 LEU A CA 1
ATOM 545 C C . LEU A 1 70 ? -10.390 -4.765 -4.608 1.00 97.50 70 LEU A C 1
ATOM 547 O O . LEU A 1 70 ? -11.440 -5.013 -4.014 1.00 97.50 70 LEU A O 1
ATOM 551 N N . LYS A 1 71 ? -10.379 -4.128 -5.784 1.00 97.38 71 LYS A N 1
ATOM 552 C CA . LYS A 1 71 ? -11.603 -3.692 -6.477 1.00 97.38 71 LYS A CA 1
ATOM 553 C C . LYS A 1 71 ? -12.473 -4.857 -6.952 1.00 97.38 71 LYS A C 1
ATOM 555 O O . LYS A 1 71 ? -13.669 -4.664 -7.146 1.00 97.38 71 LYS A O 1
ATOM 560 N N . ALA A 1 72 ? -11.897 -6.040 -7.163 1.00 97.69 72 ALA A N 1
ATOM 561 C CA . ALA A 1 72 ? -12.660 -7.242 -7.489 1.00 97.69 72 ALA A CA 1
ATOM 562 C C . ALA A 1 72 ? -13.386 -7.823 -6.261 1.00 97.69 72 ALA A C 1
ATOM 564 O O . ALA A 1 72 ? -14.438 -8.443 -6.406 1.00 97.69 72 ALA A O 1
ATOM 565 N N . GLU A 1 73 ? -12.849 -7.608 -5.058 1.00 96.62 73 GLU A N 1
ATOM 566 C CA . GLU A 1 73 ? -13.438 -8.078 -3.798 1.00 96.62 73 GLU A CA 1
ATOM 567 C C . GLU A 1 73 ? -14.521 -7.134 -3.261 1.00 96.62 73 GLU A C 1
ATOM 569 O O . GLU A 1 73 ? -15.477 -7.578 -2.623 1.00 96.62 73 GLU A O 1
ATOM 574 N N . ARG A 1 74 ? -14.370 -5.823 -3.486 1.00 94.31 74 ARG A N 1
ATOM 575 C CA . ARG A 1 74 ? -15.266 -4.792 -2.944 1.00 94.31 74 ARG A CA 1
ATOM 576 C C . ARG A 1 74 ? -15.240 -3.501 -3.753 1.00 94.31 74 ARG A C 1
ATOM 578 O O . ARG A 1 74 ? -14.246 -3.150 -4.381 1.00 94.31 74 ARG A O 1
ATOM 585 N N . ASN A 1 75 ? -16.336 -2.755 -3.662 1.00 96.19 75 ASN A N 1
ATOM 586 C CA . ASN A 1 75 ? -16.421 -1.410 -4.221 1.00 96.19 75 ASN A CA 1
ATOM 587 C C . ASN A 1 75 ? -15.752 -0.402 -3.282 1.00 96.19 75 ASN A C 1
ATOM 589 O O . ASN A 1 75 ? -15.933 -0.468 -2.067 1.00 96.19 75 ASN A O 1
ATOM 593 N N . TYR A 1 76 ? -15.013 0.537 -3.865 1.00 95.81 76 TYR A N 1
ATOM 594 C CA . TYR A 1 76 ? -14.378 1.642 -3.155 1.00 95.81 76 TYR A CA 1
ATOM 595 C C . TYR A 1 76 ? -15.011 2.954 -3.594 1.00 95.81 76 TYR A C 1
ATOM 597 O O . TYR A 1 76 ? -15.153 3.182 -4.796 1.00 95.81 76 TYR A O 1
ATOM 605 N N . ASP A 1 77 ? -15.348 3.806 -2.627 1.00 96.94 77 ASP A N 1
ATOM 606 C CA . ASP A 1 77 ? -15.822 5.164 -2.903 1.00 96.94 77 ASP A CA 1
ATOM 607 C C . ASP A 1 77 ? -14.703 6.007 -3.534 1.00 96.94 77 ASP A C 1
ATOM 609 O O . ASP A 1 77 ? -14.931 6.712 -4.516 1.00 96.94 77 ASP A O 1
ATOM 613 N N . GLU A 1 78 ? -13.476 5.878 -3.013 1.00 96.31 78 GLU A N 1
ATOM 614 C CA . GLU A 1 78 ? -12.286 6.588 -3.491 1.00 96.31 78 GLU A CA 1
ATOM 615 C C . GLU A 1 78 ? -11.020 5.721 -3.384 1.00 96.31 78 GLU A C 1
ATOM 617 O O . GLU A 1 78 ? -10.904 4.849 -2.518 1.00 96.31 78 GLU A O 1
ATOM 622 N N . ILE A 1 79 ? -10.056 5.985 -4.271 1.00 94.69 79 ILE A N 1
ATOM 623 C CA . ILE A 1 79 ? -8.706 5.408 -4.257 1.00 94.69 79 ILE A CA 1
ATOM 624 C C . ILE A 1 79 ? -7.735 6.585 -4.323 1.00 94.69 79 ILE A C 1
ATOM 626 O O . ILE A 1 79 ? -7.736 7.319 -5.312 1.00 94.69 79 ILE A O 1
ATOM 630 N N . ILE A 1 80 ? -6.958 6.764 -3.255 1.00 89.25 80 ILE A N 1
ATOM 631 C CA . ILE A 1 80 ? -6.057 7.904 -3.031 1.00 89.25 80 ILE A CA 1
ATOM 632 C C . ILE A 1 80 ? -4.617 7.455 -2.810 1.00 89.25 80 ILE A C 1
ATOM 634 O O . ILE A 1 80 ? -4.425 6.344 -2.261 1.00 89.25 80 ILE A O 1
#

Foldseek 3Di:
DEDQCQPVCCVVCCDDPNVVCVVVVVDDDDYHNLLVQDPDPVSDQWDDDPPDDPDIDGDPRSVVSVVVVVCVVDPDPDDD